Protein AF-A0A966CGJ9-F1 (afdb_monomer)

pLDDT: mean 94.25, std 6.6, range [60.47, 98.44]

Foldseek 3Di:
DDDDDDPPVCPPVCVLLVVVVVVCVVQPPHKDKDKDFPPPVVVVVSQVVQAKDFDDKAACPPVPRGIITMIIHDD

Mean predicted aligned error: 2.89 Å

Nearest PDB structures (foldseek):
  6ag5-assembly1_A  TM=9.242E-01  e=4.396E-04  Saccharolobus solfataricus P2
  6ag4-assembly1_A  TM=9.283E-01  e=7.956E-04  Saccharolobus solfataricus P2
  7rb3-assembly1_A  TM=8.835E-01  e=6.112E-04  Homo sapiens
  6ygd-assembly1_A  TM=8.740E-01  e=1.755E-03  Saccharomyces cerevisiae
  7mx2-assembly1_A  TM=8.794E-0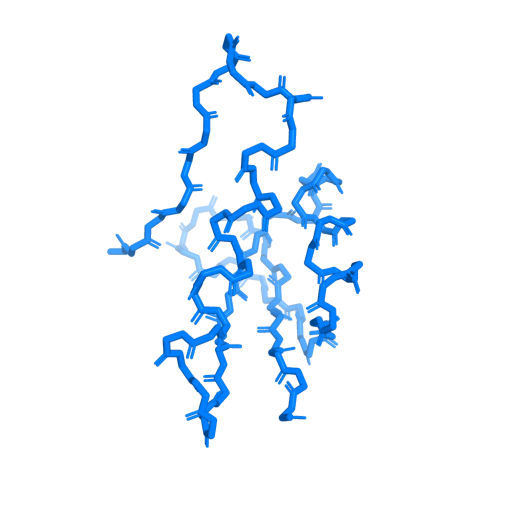1  e=5.382E-03  Homo sapiens

Secondary structure (DSSP, 8-state):
-------GGGTTSSHHHHHHHHHHHHTTTS--EEEE-TT-HHHHHHHHTTTEEEEEEETTTTSSS--EEEEEE--

Solvent-accessible surface area (backbone atoms only — not comparable to full-atom values): 4688 Å² total; per-residue (Å²): 137,90,84,90,82,71,60,77,95,53,51,97,70,56,54,70,58,55,52,52,52,51,50,53,63,75,37,64,97,53,77,51,74,52,71,46,49,80,84,43,57,69,59,52,55,53,41,48,77,68,50,30,44,81,76,48,80,36,74,38,70,81,74,76,78,45,52,30,37,31,34,36,41,66,127

Sequence (75 aa):
MKQIIVLPKYQGKGFGKVIVKKLLALAKGNNIYLHTHPKNIVAIILYLKNGFEITSWKENYYGDGEPRLIFRSNK

Structure (mmCIF, N/CA/C/O backbone):
data_AF-A0A966CGJ9-F1
#
_entry.id   AF-A0A966CGJ9-F1
#
loop_
_atom_site.group_PDB
_atom_site.id
_atom_site.type_symbol
_atom_site.label_atom_id
_atom_site.label_alt_id
_atom_site.label_comp_id
_atom_site.label_asym_id
_atom_site.label_entity_id
_atom_site.label_seq_id
_atom_site.pdbx_PDB_ins_code
_atom_site.Cartn_x
_atom_site.Cartn_y
_atom_site.Cartn_z
_atom_site.occupancy
_atom_site.B_iso_or_equiv
_atom_site.auth_seq_id
_atom_site.auth_comp_id
_atom_site.auth_asym_id
_atom_site.auth_atom_id
_atom_site.pdbx_PDB_mod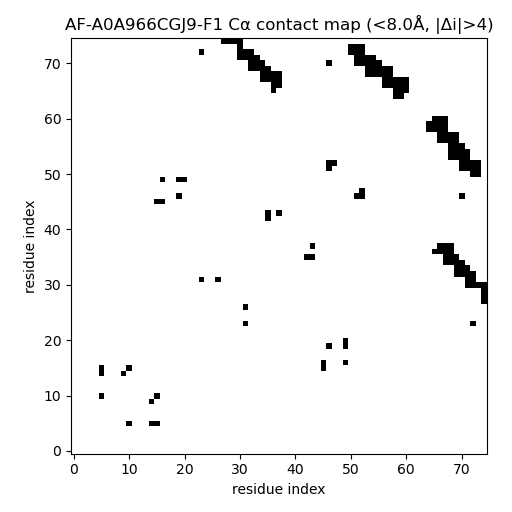el_num
ATOM 1 N N . MET A 1 1 ? 4.205 -17.499 -1.631 1.00 60.47 1 MET A N 1
ATOM 2 C CA . MET A 1 1 ? 3.947 -16.048 -1.461 1.00 60.47 1 MET A CA 1
ATOM 3 C C . MET A 1 1 ? 2.444 -15.811 -1.543 1.00 60.47 1 MET A C 1
ATOM 5 O O . MET A 1 1 ? 1.830 -16.370 -2.440 1.00 60.47 1 MET A O 1
ATOM 9 N N . LYS A 1 2 ? 1.837 -15.058 -0.617 1.00 83.19 2 LYS A N 1
ATOM 10 C CA . LYS A 1 2 ? 0.412 -14.680 -0.709 1.00 83.19 2 LYS A CA 1
ATOM 11 C C . LYS A 1 2 ? 0.317 -13.285 -1.328 1.00 83.19 2 LYS A C 1
ATOM 13 O O . LYS A 1 2 ? 1.077 -12.408 -0.930 1.00 83.19 2 LYS A O 1
ATOM 18 N N . GLN A 1 3 ? -0.571 -13.096 -2.301 1.00 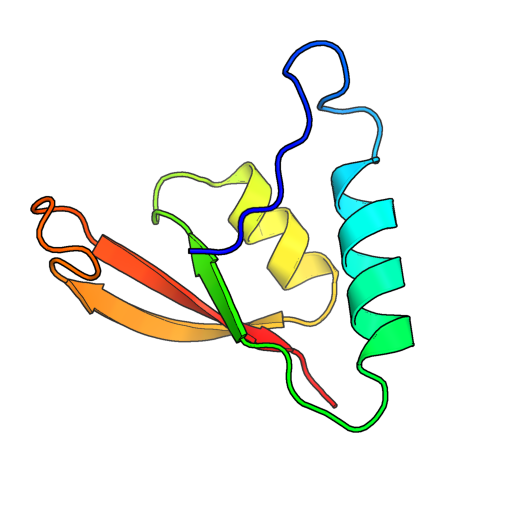89.88 3 GLN A N 1
ATOM 19 C CA . GLN A 1 3 ? -0.698 -11.851 -3.065 1.00 89.88 3 GLN A CA 1
ATOM 20 C C . GLN A 1 3 ? -2.140 -11.341 -3.035 1.00 89.88 3 GLN A C 1
ATOM 22 O O . GLN A 1 3 ? -3.084 -12.124 -2.945 1.00 89.88 3 GLN A O 1
ATOM 27 N N . ILE A 1 4 ? -2.302 -10.021 -3.131 1.00 90.12 4 ILE A N 1
ATOM 28 C CA . ILE A 1 4 ? -3.596 -9.359 -3.311 1.00 90.12 4 ILE A CA 1
ATOM 29 C C . ILE A 1 4 ? -3.576 -8.720 -4.692 1.00 90.12 4 ILE A C 1
ATOM 31 O O . ILE A 1 4 ? -2.734 -7.867 -4.966 1.00 90.12 4 ILE A O 1
ATOM 35 N N . ILE A 1 5 ? -4.503 -9.128 -5.556 1.00 93.75 5 ILE A N 1
ATOM 36 C CA . ILE A 1 5 ? -4.578 -8.643 -6.932 1.00 93.75 5 ILE A CA 1
ATOM 37 C C . ILE A 1 5 ? -6.020 -8.250 -7.233 1.00 93.75 5 ILE A C 1
ATOM 39 O O . ILE A 1 5 ? -6.956 -9.001 -6.971 1.00 93.75 5 ILE A O 1
ATOM 43 N N . VAL A 1 6 ? -6.189 -7.064 -7.812 1.00 94.81 6 VAL A N 1
ATOM 44 C CA . VAL A 1 6 ? -7.437 -6.643 -8.454 1.00 94.81 6 VAL A CA 1
ATOM 45 C C . VAL A 1 6 ? -7.169 -6.631 -9.952 1.00 94.81 6 VAL A C 1
ATOM 47 O O . VAL A 1 6 ? -6.256 -5.936 -10.399 1.00 94.81 6 VAL A O 1
ATOM 50 N N . LEU A 1 7 ? -7.937 -7.401 -10.729 1.00 96.38 7 LEU A N 1
ATOM 51 C CA . LEU A 1 7 ? -7.765 -7.446 -12.186 1.00 96.38 7 LEU A CA 1
ATOM 52 C C . LEU A 1 7 ? -7.902 -6.035 -12.788 1.00 96.38 7 LEU A C 1
ATOM 54 O O . LEU A 1 7 ? -8.758 -5.282 -12.315 1.00 96.38 7 LEU A O 1
ATOM 58 N N . PRO A 1 8 ? -7.148 -5.687 -13.851 1.00 96.44 8 PRO A N 1
ATOM 59 C CA . PRO A 1 8 ? -7.135 -4.335 -14.422 1.00 96.44 8 PRO A CA 1
ATOM 60 C C . PRO A 1 8 ? -8.528 -3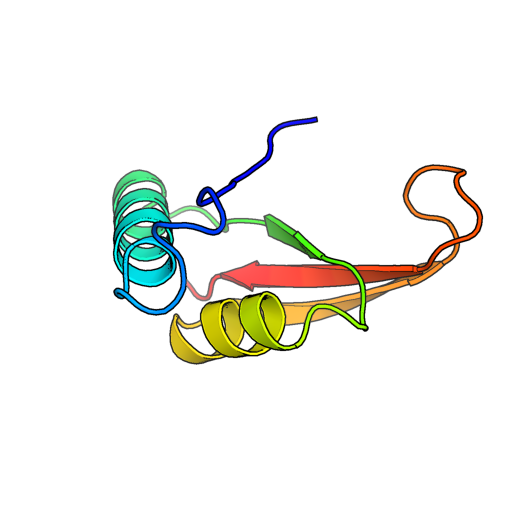.738 -14.679 1.00 96.44 8 PRO A C 1
ATOM 62 O O . PRO A 1 8 ? -8.801 -2.618 -14.259 1.00 96.44 8 PRO A O 1
ATOM 65 N N . LYS A 1 9 ? -9.467 -4.522 -15.231 1.00 97.69 9 LYS A N 1
ATOM 66 C CA . LYS A 1 9 ? -10.861 -4.098 -15.501 1.00 97.69 9 LYS A CA 1
ATOM 67 C C . LYS A 1 9 ? -11.689 -3.706 -14.258 1.00 97.69 9 LYS A C 1
ATOM 69 O O . LYS A 1 9 ? -12.769 -3.114 -14.376 1.00 97.69 9 LYS A O 1
ATOM 74 N N . TYR A 1 10 ? -11.204 -4.044 -13.064 1.00 96.81 10 TYR A N 1
ATOM 75 C CA . TYR A 1 10 ? -11.817 -3.702 -11.780 1.00 96.81 10 TYR A CA 1
ATOM 76 C C . TYR A 1 10 ? -10.984 -2.701 -10.963 1.00 96.81 10 TYR A C 1
ATOM 78 O O . TYR A 1 10 ? -11.419 -2.276 -9.895 1.00 96.81 10 TYR A O 1
AT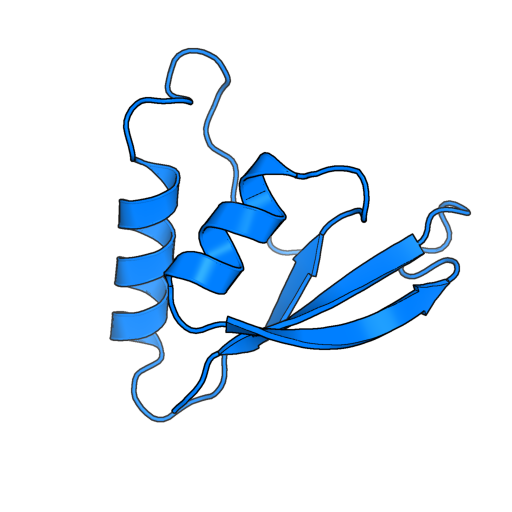OM 86 N N . GLN A 1 11 ? -9.807 -2.280 -11.426 1.00 95.25 11 GLN A N 1
ATOM 87 C CA . GLN A 1 11 ? -9.025 -1.255 -10.730 1.00 95.25 11 GLN A CA 1
ATOM 88 C C . GLN A 1 11 ? -9.705 0.123 -10.816 1.00 95.25 11 GLN A C 1
ATOM 90 O O . GLN A 1 11 ? -10.647 0.324 -11.579 1.00 95.25 11 GLN A O 1
ATOM 95 N N . GLY A 1 12 ? -9.305 1.061 -9.952 1.00 94.44 12 GLY A N 1
ATOM 96 C CA . GLY A 1 12 ? -9.925 2.394 -9.867 1.00 94.44 12 GLY A CA 1
ATOM 97 C C . GLY A 1 12 ? -11.334 2.429 -9.251 1.00 94.44 12 GLY A C 1
ATOM 98 O O . GLY A 1 12 ? -11.839 3.505 -8.962 1.00 94.44 12 GLY A O 1
ATOM 99 N N . LYS A 1 13 ? -11.950 1.271 -8.967 1.00 96.75 13 LYS A N 1
ATOM 100 C CA . LYS A 1 13 ? -13.322 1.151 -8.424 1.00 96.75 13 LYS A CA 1
ATOM 101 C C . LYS A 1 13 ? -13.388 0.941 -6.904 1.00 96.75 13 LYS A C 1
ATOM 103 O O . LYS A 1 13 ? -14.419 0.570 -6.361 1.00 96.75 13 LYS A O 1
ATOM 108 N N . GLY A 1 14 ? -12.268 1.109 -6.200 1.00 96.00 14 GLY A N 1
ATOM 109 C CA . GLY A 1 14 ? -12.210 0.989 -4.737 1.00 96.00 14 GLY A CA 1
ATOM 110 C C . GLY A 1 14 ? -12.097 -0.436 -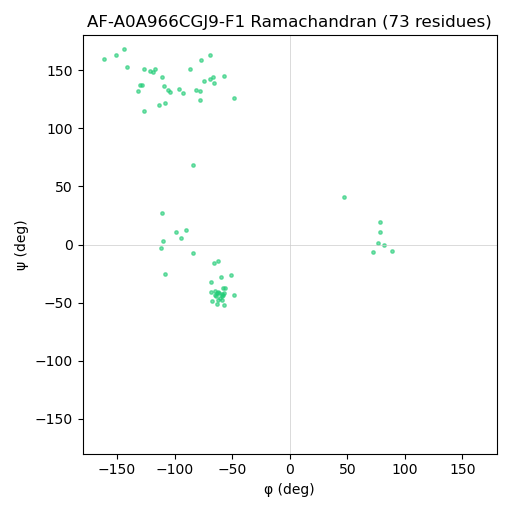4.171 1.00 96.00 14 GLY A C 1
ATOM 111 O O . GLY A 1 14 ? -11.953 -0.575 -2.957 1.00 96.00 14 GLY A O 1
ATOM 112 N N . PHE A 1 15 ? -12.068 -1.493 -4.993 1.00 97.50 15 PHE A N 1
ATOM 113 C CA . PHE A 1 15 ? -11.958 -2.877 -4.494 1.00 97.50 15 PHE A CA 1
ATOM 114 C C . PHE A 1 15 ? -10.708 -3.132 -3.645 1.00 97.50 15 PHE A C 1
ATOM 116 O O . PHE A 1 15 ? -10.802 -3.805 -2.623 1.00 97.50 15 PHE A O 1
ATOM 123 N N . GLY A 1 16 ? -9.561 -2.539 -3.996 1.00 96.06 16 GLY A N 1
ATOM 124 C CA . GLY A 1 16 ? -8.345 -2.650 -3.181 1.00 96.06 16 GLY A CA 1
ATOM 125 C C . GLY A 1 16 ? -8.555 -2.154 -1.744 1.00 96.06 16 GLY A C 1
ATOM 126 O O . GLY A 1 16 ? -8.157 -2.821 -0.794 1.00 96.06 16 GLY A O 1
ATOM 127 N N . LYS A 1 17 ? -9.277 -1.038 -1.570 1.00 96.38 17 LYS A N 1
ATOM 128 C CA . LYS A 1 17 ? -9.647 -0.498 -0.250 1.00 96.38 17 LYS A CA 1
ATOM 129 C C . LYS A 1 17 ? -10.572 -1.445 0.506 1.00 96.38 17 LYS A C 1
ATOM 131 O O . LYS A 1 17 ? -10.364 -1.660 1.695 1.00 96.38 17 LYS A O 1
ATOM 136 N N . VAL A 1 18 ? -11.567 -2.021 -0.170 1.00 97.25 18 VAL A N 1
ATOM 137 C CA . VAL A 1 18 ? -12.485 -2.993 0.447 1.00 97.25 18 VAL A CA 1
ATOM 138 C C . VAL A 1 18 ? -11.721 -4.220 0.946 1.00 97.25 18 VAL A C 1
ATOM 140 O O . VAL A 1 18 ? -11.921 -4.633 2.086 1.00 97.25 18 VAL A O 1
ATOM 143 N N . ILE A 1 19 ? -10.817 -4.767 0.130 1.00 95.75 19 ILE A N 1
ATOM 144 C CA . ILE A 1 19 ? -10.009 -5.938 0.492 1.00 95.75 19 ILE A CA 1
ATOM 145 C C . ILE A 1 19 ? -9.106 -5.625 1.690 1.00 95.75 19 ILE A C 1
ATOM 147 O O . ILE A 1 19 ? -9.155 -6.344 2.685 1.00 95.75 19 ILE A O 1
ATOM 151 N N . VAL A 1 20 ? -8.334 -4.532 1.636 1.00 95.06 20 VAL A N 1
ATOM 152 C CA . VAL A 1 20 ? -7.422 -4.141 2.727 1.00 95.06 20 VAL A CA 1
ATOM 153 C C . VAL A 1 20 ? -8.179 -3.931 4.038 1.00 95.06 20 VAL A C 1
ATOM 155 O O . VAL A 1 20 ? -7.765 -4.454 5.069 1.00 95.06 20 VAL A O 1
ATOM 158 N N . LYS A 1 21 ? -9.326 -3.241 4.010 1.00 94.75 21 LYS A N 1
ATOM 159 C CA . LYS A 1 21 ? -10.149 -3.040 5.212 1.00 94.75 21 LYS A CA 1
ATOM 160 C C . LYS A 1 21 ? -10.676 -4.347 5.797 1.00 94.75 21 LYS A C 1
ATOM 162 O O . LYS A 1 21 ? -10.672 -4.504 7.014 1.00 94.75 21 LYS A O 1
ATOM 167 N N . LYS A 1 22 ? -11.110 -5.288 4.951 1.00 94.81 22 LYS A N 1
ATOM 168 C CA . LYS A 1 22 ? -11.539 -6.615 5.415 1.00 94.81 22 LYS A CA 1
ATOM 169 C C . LYS A 1 22 ? -10.387 -7.378 6.065 1.00 94.81 22 LYS A C 1
ATOM 171 O O . LYS A 1 22 ? -10.588 -7.969 7.118 1.00 94.81 22 LYS A O 1
ATOM 176 N N . LEU A 1 23 ? -9.187 -7.326 5.487 1.00 92.31 23 LEU A N 1
ATOM 177 C CA . LEU A 1 23 ? -8.007 -7.972 6.068 1.00 92.31 23 LEU A CA 1
ATOM 178 C C . LEU A 1 23 ? -7.628 -7.367 7.422 1.00 92.31 23 LEU A C 1
ATOM 180 O O . LEU A 1 23 ? -7.403 -8.117 8.364 1.00 92.31 23 LEU A O 1
ATOM 184 N N . LEU A 1 24 ? -7.627 -6.037 7.542 1.00 92.81 24 LEU A N 1
ATOM 185 C CA . LEU A 1 24 ? -7.395 -5.351 8.818 1.00 92.81 24 LEU A CA 1
ATOM 186 C C . LEU A 1 24 ? -8.428 -5.752 9.880 1.00 92.81 24 LEU A C 1
ATOM 188 O O . LEU A 1 24 ? -8.062 -6.021 11.019 1.00 92.81 24 LEU A O 1
ATOM 192 N N . ALA A 1 25 ? -9.706 -5.847 9.504 1.00 93.62 25 ALA A N 1
ATOM 193 C CA . ALA A 1 25 ? -10.758 -6.281 10.421 1.00 93.62 25 ALA A CA 1
ATOM 194 C C . ALA A 1 25 ? -10.573 -7.738 10.880 1.00 93.62 25 ALA A C 1
ATOM 196 O O . ALA A 1 25 ? -10.767 -8.035 12.056 1.00 93.62 25 ALA A O 1
ATOM 197 N N . LEU A 1 26 ? -10.169 -8.635 9.973 1.00 92.56 26 LEU A N 1
ATOM 198 C CA . LEU A 1 26 ? -9.880 -10.037 10.297 1.00 92.56 26 LEU A CA 1
ATOM 199 C C . LEU A 1 26 ? -8.631 -10.193 11.171 1.00 92.56 26 LEU A C 1
ATOM 201 O O . LEU A 1 26 ? -8.568 -11.102 11.991 1.00 92.56 26 LEU A O 1
ATOM 205 N N . ALA A 1 27 ? -7.646 -9.313 11.008 1.00 90.62 27 ALA A N 1
ATOM 206 C CA . ALA A 1 27 ? -6.407 -9.332 11.774 1.00 90.62 27 ALA A CA 1
ATOM 207 C C . ALA A 1 27 ? -6.474 -8.501 13.064 1.00 90.62 27 ALA A C 1
ATOM 209 O O . ALA A 1 27 ? -5.429 -8.244 13.656 1.00 90.62 27 ALA A O 1
ATOM 210 N N . LYS A 1 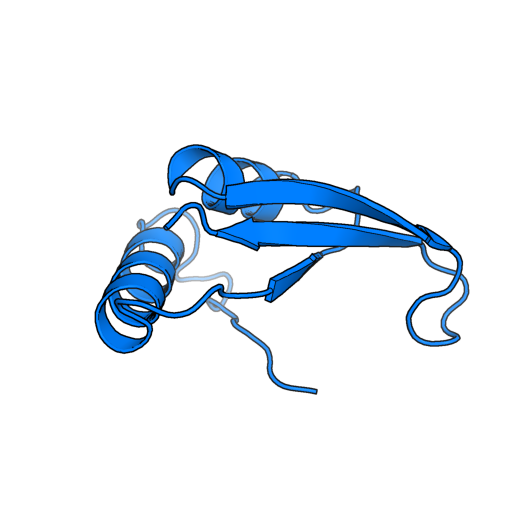28 ? -7.661 -8.058 13.506 1.00 87.75 28 LYS A N 1
ATOM 211 C CA . LYS A 1 28 ? -7.817 -7.176 14.673 1.00 87.75 28 LYS A CA 1
ATOM 212 C C . LYS A 1 28 ? -7.016 -7.696 15.877 1.00 87.75 28 LYS A C 1
ATOM 214 O O . LYS A 1 28 ? -7.154 -8.852 16.269 1.00 87.75 28 LYS A O 1
ATOM 219 N N . GLY A 1 29 ? -6.168 -6.835 16.444 1.00 86.50 29 GLY A N 1
ATOM 220 C CA . GLY A 1 29 ? -5.253 -7.176 17.544 1.00 86.50 29 GLY A CA 1
ATOM 221 C C . GLY A 1 29 ? -3.881 -7.717 17.113 1.00 86.50 29 GLY A C 1
ATOM 222 O O . GLY A 1 29 ? -3.008 -7.878 17.962 1.00 86.50 29 GLY A O 1
ATOM 223 N N . ASN A 1 30 ? -3.655 -7.942 15.816 1.00 90.44 30 ASN A N 1
ATOM 224 C CA . ASN A 1 30 ? -2.387 -8.391 15.245 1.00 90.44 30 ASN A CA 1
ATOM 225 C C . ASN A 1 30 ? -1.869 -7.394 14.201 1.00 90.44 30 ASN A C 1
ATOM 227 O O . ASN A 1 30 ? -2.636 -6.758 13.482 1.00 90.44 30 ASN A O 1
ATOM 231 N N . ASN A 1 31 ? -0.546 -7.300 14.074 1.00 90.50 31 ASN A N 1
ATOM 232 C CA . ASN A 1 31 ? 0.072 -6.493 13.026 1.00 90.50 31 ASN A CA 1
ATOM 233 C C . ASN A 1 31 ? 0.019 -7.241 11.687 1.00 90.50 31 ASN A C 1
ATOM 235 O O . ASN A 1 31 ? 0.442 -8.396 11.598 1.00 90.50 31 ASN A O 1
ATOM 239 N N . ILE A 1 32 ? -0.416 -6.562 10.626 1.00 93.81 32 ILE A N 1
ATOM 240 C CA . ILE A 1 32 ? -0.265 -7.032 9.248 1.00 93.81 32 ILE A CA 1
ATOM 241 C C . ILE A 1 32 ? 1.026 -6.458 8.677 1.00 93.81 32 ILE A C 1
ATOM 243 O O . ILE A 1 32 ? 1.242 -5.247 8.713 1.00 93.81 32 ILE A O 1
ATOM 247 N N . TYR A 1 33 ? 1.839 -7.328 8.081 1.00 94.56 33 TYR A N 1
ATOM 248 C CA . TYR A 1 33 ? 2.987 -6.937 7.276 1.00 94.56 33 TYR A CA 1
ATOM 249 C C . TYR A 1 33 ? 2.719 -7.230 5.811 1.00 94.56 33 TYR A C 1
ATOM 251 O O . TYR A 1 33 ? 2.219 -8.299 5.454 1.00 94.56 33 TYR A O 1
ATOM 259 N N . LEU A 1 34 ? 3.079 -6.283 4.958 1.00 95.50 34 LEU A N 1
ATOM 260 C CA . LEU A 1 34 ? 2.981 -6.443 3.515 1.00 95.50 34 LEU A CA 1
ATOM 261 C C . LEU A 1 34 ? 4.153 -5.756 2.831 1.00 95.50 34 LEU A C 1
ATOM 263 O O . LEU A 1 34 ? 4.902 -4.999 3.446 1.00 95.50 34 LEU A O 1
ATOM 267 N N . HIS A 1 35 ? 4.312 -6.030 1.547 1.00 96.81 35 HIS A N 1
ATOM 268 C CA . HIS A 1 35 ? 5.375 -5.453 0.748 1.00 96.81 35 HIS A CA 1
ATOM 269 C C . HIS A 1 35 ? 4.879 -5.123 -0.652 1.00 96.81 35 HIS A C 1
ATOM 271 O O . HIS A 1 35 ? 3.950 -5.746 -1.168 1.00 96.81 35 HIS A O 1
ATOM 277 N N . THR A 1 36 ? 5.507 -4.135 -1.277 1.00 97.38 36 THR A N 1
ATOM 278 C CA . THR A 1 36 ? 5.274 -3.811 -2.685 1.00 97.38 36 THR A CA 1
ATOM 279 C C . THR A 1 36 ? 6.527 -3.204 -3.301 1.00 97.38 36 THR A C 1
ATOM 281 O O . THR A 1 36 ? 7.440 -2.776 -2.594 1.00 97.38 36 THR A O 1
ATOM 284 N N . HIS A 1 37 ? 6.589 -3.181 -4.627 1.00 97.62 37 HIS A N 1
ATOM 285 C CA . HIS A 1 37 ? 7.653 -2.490 -5.344 1.00 97.62 37 HIS A CA 1
ATOM 286 C C . HIS A 1 37 ? 7.547 -0.971 -5.099 1.00 97.62 37 HIS A C 1
ATOM 288 O O . HIS A 1 37 ? 6.436 -0.436 -5.171 1.00 97.62 37 HIS A O 1
ATOM 294 N N . PRO A 1 38 ? 8.667 -0.247 -4.898 1.00 98.00 38 PRO A N 1
ATOM 295 C CA . PRO A 1 38 ? 8.678 1.217 -4.791 1.00 98.00 38 PRO A CA 1
ATOM 296 C C . PRO A 1 38 ? 7.966 1.979 -5.924 1.00 98.00 38 PRO A C 1
ATOM 298 O O . PRO A 1 38 ? 7.471 3.078 -5.706 1.00 98.00 38 PRO A O 1
ATOM 301 N N . LYS A 1 39 ? 7.869 1.398 -7.128 1.00 98.06 39 LYS A N 1
ATOM 302 C CA . LYS A 1 39 ? 7.188 1.999 -8.286 1.00 98.06 39 LYS A CA 1
ATOM 303 C C . LYS A 1 39 ? 5.673 1.755 -8.292 1.00 98.06 39 LYS A C 1
ATOM 305 O O . LYS A 1 39 ? 4.960 2.327 -9.110 1.00 98.06 39 LYS A O 1
ATOM 310 N N . ASN A 1 40 ? 5.145 0.933 -7.382 1.00 97.06 40 ASN A N 1
ATOM 311 C CA . ASN A 1 40 ? 3.712 0.658 -7.283 1.00 97.06 40 ASN A CA 1
ATOM 312 C C . ASN A 1 40 ? 2.999 1.738 -6.453 1.00 97.06 40 ASN A C 1
ATOM 314 O O . ASN A 1 40 ? 2.512 1.490 -5.346 1.00 97.06 40 ASN A O 1
ATOM 318 N N . ILE A 1 41 ? 2.943 2.948 -7.011 1.00 97.31 41 ILE A N 1
ATOM 319 C CA . ILE A 1 41 ? 2.391 4.143 -6.356 1.00 97.31 41 ILE A CA 1
ATOM 320 C C . ILE A 1 41 ? 0.943 3.924 -5.897 1.00 97.31 41 ILE A C 1
ATOM 322 O O . ILE A 1 41 ? 0.563 4.352 -4.808 1.00 97.31 41 ILE A O 1
ATOM 326 N N . VAL A 1 42 ? 0.144 3.190 -6.679 1.00 96.00 42 VAL A N 1
ATOM 327 C CA . VAL A 1 42 ? -1.255 2.881 -6.345 1.00 96.00 42 VAL A CA 1
ATOM 328 C C . VAL A 1 42 ? -1.351 2.070 -5.051 1.00 96.00 42 VAL A C 1
ATOM 330 O O . VAL A 1 42 ? -2.141 2.418 -4.171 1.00 96.00 42 VAL A O 1
ATOM 333 N N . ALA A 1 43 ? -0.542 1.016 -4.904 1.00 96.94 43 ALA A N 1
ATOM 334 C CA . ALA A 1 43 ? -0.526 0.211 -3.685 1.00 96.94 43 ALA A CA 1
ATOM 335 C C . ALA A 1 43 ? 0.038 0.994 -2.492 1.00 96.94 43 ALA A C 1
ATOM 337 O O . ALA A 1 43 ? -0.537 0.940 -1.410 1.00 96.94 43 ALA A O 1
ATOM 338 N N . ILE A 1 44 ? 1.105 1.774 -2.695 1.00 98.19 44 ILE A N 1
ATOM 339 C CA . ILE A 1 44 ? 1.710 2.610 -1.646 1.00 98.19 44 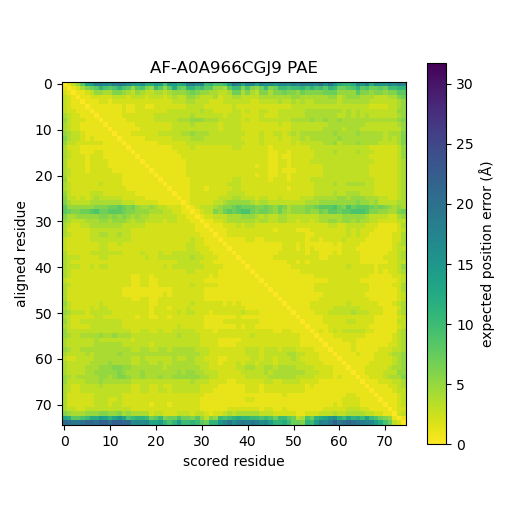ILE A CA 1
ATOM 340 C C . ILE A 1 44 ? 0.669 3.577 -1.069 1.00 98.19 44 ILE A C 1
ATOM 342 O O . ILE A 1 44 ? 0.428 3.580 0.138 1.00 98.19 44 ILE A O 1
ATOM 346 N N . ILE A 1 45 ? -0.017 4.338 -1.928 1.00 97.31 45 ILE A N 1
ATOM 347 C CA . ILE A 1 45 ? -1.071 5.270 -1.503 1.00 97.31 45 ILE A CA 1
ATOM 348 C C . ILE A 1 45 ? -2.216 4.521 -0.815 1.00 97.31 45 ILE A C 1
ATOM 350 O O . ILE A 1 45 ? -2.742 4.995 0.194 1.00 97.31 45 ILE A O 1
ATOM 354 N N . LEU A 1 46 ? -2.616 3.359 -1.342 1.00 96.94 46 LEU A N 1
ATOM 355 C CA . LEU A 1 46 ? -3.662 2.537 -0.741 1.00 96.94 46 LEU A CA 1
ATOM 356 C C . LEU A 1 46 ? -3.301 2.128 0.692 1.00 96.94 46 LEU A C 1
ATOM 358 O O . LEU A 1 46 ? -4.142 2.270 1.580 1.00 96.94 46 LEU A O 1
ATOM 362 N N . TYR A 1 47 ? -2.086 1.636 0.926 1.00 96.94 47 TYR A N 1
ATOM 363 C CA . TYR A 1 47 ? -1.656 1.182 2.247 1.00 96.94 47 TYR A CA 1
ATOM 364 C C . TYR A 1 47 ? -1.544 2.347 3.232 1.00 96.94 47 TYR A C 1
ATOM 366 O O . TYR A 1 47 ? -2.162 2.292 4.295 1.00 96.94 47 TYR A O 1
ATOM 374 N N . LEU A 1 48 ? -0.880 3.442 2.849 1.00 97.00 48 LEU A N 1
ATOM 375 C CA . LEU A 1 48 ? -0.747 4.632 3.701 1.00 97.00 48 LEU A CA 1
ATOM 376 C C . LEU A 1 48 ? -2.118 5.208 4.101 1.00 97.00 48 LEU A C 1
ATOM 378 O O . LEU A 1 48 ? -2.368 5.482 5.273 1.00 97.00 48 LEU A O 1
ATOM 382 N N . LYS A 1 49 ? -3.068 5.300 3.157 1.00 96.06 49 LYS A N 1
ATOM 383 C CA . LYS A 1 49 ? -4.441 5.772 3.439 1.00 96.06 49 LYS A CA 1
ATOM 384 C C . LYS A 1 49 ? -5.251 4.849 4.353 1.00 96.06 49 LYS A C 1
ATOM 386 O O . LYS A 1 49 ? -6.306 5.262 4.830 1.00 96.06 49 LYS A O 1
ATOM 391 N N . ASN A 1 50 ? -4.822 3.604 4.555 1.00 94.50 50 ASN A N 1
ATOM 392 C CA . ASN A 1 50 ? -5.496 2.642 5.430 1.00 94.50 50 ASN A CA 1
ATOM 393 C C . ASN A 1 50 ? -4.673 2.336 6.692 1.00 94.50 50 ASN A C 1
ATOM 395 O O . ASN A 1 50 ? -4.823 1.261 7.262 1.00 94.50 50 ASN A O 1
ATOM 399 N N . GLY A 1 51 ? -3.834 3.280 7.137 1.00 93.94 51 GLY A N 1
ATOM 400 C CA . GLY A 1 51 ? -3.172 3.204 8.442 1.00 93.94 51 GLY A CA 1
ATOM 401 C C . GLY A 1 51 ? -1.967 2.271 8.484 1.00 93.94 51 GLY A C 1
ATOM 402 O O . GLY A 1 51 ? -1.575 1.833 9.563 1.00 93.94 51 GLY A O 1
ATOM 403 N N . PHE A 1 52 ? -1.392 1.948 7.325 1.00 96.62 52 PHE A N 1
ATOM 404 C CA . PHE A 1 52 ? -0.074 1.334 7.278 1.00 96.62 52 PHE A CA 1
ATOM 405 C C . PHE A 1 52 ? 1.016 2.401 7.289 1.00 96.62 52 PHE A C 1
ATOM 407 O O . PHE A 1 52 ? 0.851 3.485 6.733 1.00 96.62 52 PHE A O 1
ATOM 414 N N . GLU A 1 53 ? 2.163 2.036 7.834 1.00 97.25 53 GLU A N 1
ATOM 415 C CA . GLU A 1 53 ? 3.401 2.808 7.813 1.00 97.25 53 GLU A CA 1
ATOM 416 C C . GLU A 1 53 ? 4.499 2.028 7.084 1.00 97.25 53 GLU A C 1
ATOM 418 O O . GLU A 1 53 ? 4.530 0.795 7.117 1.00 97.25 53 GLU A O 1
ATOM 423 N N . ILE A 1 54 ? 5.404 2.743 6.414 1.00 97.94 54 ILE A N 1
ATOM 424 C CA . ILE A 1 54 ? 6.603 2.147 5.815 1.00 97.94 54 ILE A CA 1
ATOM 425 C C . ILE A 1 54 ? 7.610 1.915 6.939 1.00 97.94 54 ILE A C 1
ATOM 427 O O . ILE A 1 54 ? 7.983 2.850 7.638 1.00 97.94 54 ILE A O 1
ATOM 431 N N . THR A 1 55 ? 8.067 0.676 7.096 1.00 98.00 55 THR A N 1
ATOM 432 C CA . THR A 1 55 ? 8.998 0.291 8.171 1.00 98.00 55 THR A CA 1
ATOM 433 C C . THR A 1 55 ? 10.402 -0.010 7.671 1.00 98.00 55 THR A C 1
ATOM 435 O O . THR A 1 55 ? 11.354 0.089 8.436 1.00 98.00 55 THR A O 1
ATOM 438 N N . SER A 1 56 ? 10.557 -0.409 6.406 1.00 97.94 56 SER A N 1
ATOM 439 C CA . SER A 1 56 ? 11.880 -0.657 5.829 1.00 97.94 56 SER A CA 1
ATOM 440 C C . SER A 1 56 ? 11.872 -0.654 4.305 1.00 97.94 56 SER A C 1
ATOM 442 O O . SER A 1 56 ? 10.842 -0.866 3.657 1.00 97.94 56 SER A O 1
ATOM 444 N N . TRP A 1 57 ? 13.065 -0.450 3.756 1.00 98.12 57 TRP A N 1
ATOM 445 C CA . TRP A 1 57 ? 13.427 -0.724 2.374 1.00 98.12 57 TRP A CA 1
ATOM 446 C C . TRP A 1 57 ? 14.292 -1.986 2.342 1.00 98.12 57 TRP A C 1
ATOM 448 O O . TRP A 1 57 ? 15.214 -2.116 3.148 1.00 98.12 57 TRP A O 1
ATOM 458 N N . LYS A 1 58 ? 13.997 -2.924 1.440 1.00 98.00 58 LYS A N 1
ATOM 459 C CA . LYS A 1 58 ? 14.781 -4.153 1.274 1.00 98.00 58 LYS A CA 1
ATOM 460 C C . LYS A 1 58 ? 15.202 -4.327 -0.173 1.00 98.00 58 LYS A C 1
ATOM 462 O O . LYS A 1 58 ? 14.348 -4.540 -1.031 1.00 98.00 58 LYS A O 1
ATOM 467 N N . GLU A 1 59 ? 16.507 -4.269 -0.408 1.00 98.00 59 GLU A N 1
ATOM 468 C CA . GLU A 1 59 ? 17.100 -4.634 -1.692 1.00 98.00 59 GLU A CA 1
ATOM 469 C C . GLU A 1 59 ? 16.931 -6.125 -1.963 1.00 98.00 59 GLU A C 1
ATOM 471 O O . GLU A 1 59 ? 16.990 -6.939 -1.038 1.00 98.00 59 GLU A O 1
ATOM 476 N N . ASN A 1 60 ? 16.716 -6.469 -3.234 1.00 96.12 60 ASN A N 1
ATOM 477 C CA . ASN A 1 60 ? 16.663 -7.843 -3.728 1.00 96.12 60 ASN A CA 1
ATOM 478 C C . ASN A 1 60 ? 15.790 -8.796 -2.874 1.00 96.12 60 ASN A C 1
ATOM 480 O O . ASN A 1 60 ? 16.164 -9.939 -2.605 1.00 96.12 60 ASN A O 1
ATOM 484 N N . TYR A 1 61 ? 14.625 -8.323 -2.408 1.00 94.81 61 TYR A N 1
ATOM 485 C CA . TYR A 1 61 ? 13.817 -9.026 -1.396 1.00 94.81 61 TYR A CA 1
ATOM 486 C C . TYR A 1 61 ? 13.364 -10.429 -1.831 1.00 94.81 61 TYR A C 1
ATOM 488 O O . TYR A 1 61 ? 13.148 -11.293 -0.981 1.00 94.81 61 TYR A O 1
ATOM 496 N N . TYR A 1 62 ? 13.216 -10.663 -3.138 1.00 93.62 62 TYR A N 1
ATOM 497 C CA . TYR A 1 62 ? 12.859 -11.972 -3.689 1.00 93.62 62 TYR A CA 1
ATOM 498 C C . TYR A 1 62 ? 13.986 -12.665 -4.461 1.00 93.62 62 TYR A C 1
ATOM 500 O O . TYR A 1 62 ? 13.740 -13.729 -5.022 1.00 93.62 62 TYR A O 1
ATOM 508 N N . GLY A 1 63 ? 15.189 -12.091 -4.527 1.00 96.06 63 GLY A N 1
ATOM 509 C CA . GLY A 1 63 ? 16.238 -12.607 -5.411 1.00 96.06 63 GLY A CA 1
ATOM 510 C C . GLY A 1 63 ? 16.071 -12.207 -6.886 1.00 96.06 63 GLY A C 1
ATOM 511 O O . GLY A 1 63 ? 16.767 -12.756 -7.732 1.00 96.06 63 GLY A O 1
ATOM 512 N N . ASP A 1 64 ? 15.155 -11.283 -7.204 1.00 95.75 64 ASP A N 1
ATOM 513 C CA . ASP A 1 64 ? 14.846 -10.809 -8.563 1.00 95.75 64 ASP A CA 1
ATOM 514 C C . ASP A 1 64 ? 15.613 -9.537 -8.973 1.00 95.75 64 ASP A C 1
ATOM 516 O O . ASP A 1 64 ? 15.357 -8.975 -10.034 1.00 95.75 64 ASP A O 1
ATOM 520 N N . GLY A 1 65 ? 16.543 -9.070 -8.139 1.00 97.25 65 GLY A N 1
ATOM 521 C CA . GLY A 1 65 ? 17.300 -7.834 -8.342 1.00 97.25 65 GLY A CA 1
ATOM 522 C C . GLY A 1 65 ? 16.516 -6.557 -8.029 1.00 97.25 65 GLY A C 1
ATOM 523 O O . GLY A 1 65 ? 17.072 -5.471 -8.166 1.00 97.25 65 GLY A O 1
ATOM 524 N N . GLU A 1 66 ? 15.259 -6.658 -7.582 1.00 97.12 66 GLU A N 1
ATOM 525 C CA . GLU A 1 66 ? 14.383 -5.501 -7.385 1.00 97.12 66 GLU A CA 1
ATOM 526 C C . GLU A 1 66 ? 14.092 -5.232 -5.893 1.00 97.12 66 GLU A C 1
ATOM 528 O O . GLU A 1 66 ? 13.894 -6.159 -5.092 1.00 97.12 66 GLU A O 1
ATOM 533 N N . PRO A 1 67 ? 13.986 -3.957 -5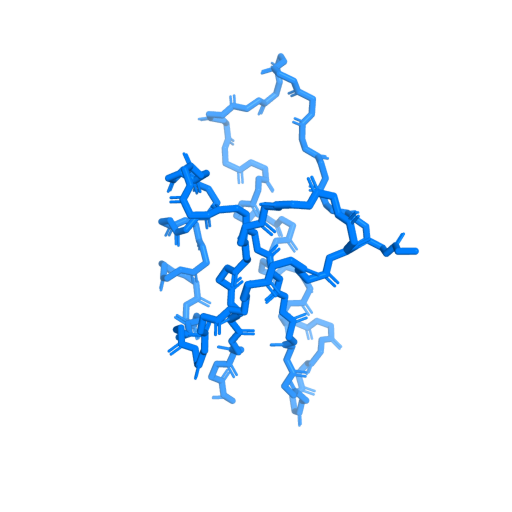.481 1.00 98.12 67 PRO A N 1
ATOM 534 C CA . PRO A 1 67 ? 13.714 -3.595 -4.098 1.00 98.12 67 PRO A CA 1
ATOM 535 C C . PRO A 1 67 ? 12.240 -3.775 -3.721 1.00 98.12 67 PRO A C 1
ATOM 537 O O . PRO A 1 67 ? 11.328 -3.739 -4.560 1.00 98.12 67 PRO A O 1
ATOM 540 N N . ARG A 1 68 ? 11.967 -3.892 -2.420 1.00 97.94 68 ARG A N 1
ATOM 541 C CA . ARG A 1 68 ? 10.614 -3.840 -1.849 1.00 97.94 68 ARG A CA 1
ATOM 542 C C . ARG A 1 68 ? 10.544 -2.861 -0.686 1.00 97.94 68 ARG A C 1
ATOM 544 O O . ARG A 1 68 ? 11.398 -2.853 0.196 1.00 97.94 68 ARG A O 1
ATOM 551 N N . LEU A 1 69 ? 9.467 -2.083 -0.663 1.00 98.44 69 LEU A N 1
ATOM 552 C CA . LEU A 1 69 ? 9.029 -1.367 0.529 1.00 98.44 69 LEU A CA 1
ATOM 553 C C . LEU A 1 69 ? 8.251 -2.329 1.416 1.00 98.44 69 LEU A C 1
ATOM 555 O O . LEU A 1 69 ? 7.362 -3.029 0.924 1.00 98.44 69 LEU A O 1
ATOM 559 N N . ILE A 1 70 ? 8.559 -2.333 2.708 1.00 98.00 70 ILE A N 1
ATOM 560 C CA . ILE A 1 70 ? 7.854 -3.120 3.718 1.00 98.00 70 ILE A CA 1
ATOM 561 C C . ILE A 1 70 ? 6.952 -2.195 4.526 1.00 98.00 70 ILE A C 1
ATOM 563 O O . ILE A 1 70 ? 7.395 -1.162 5.030 1.00 98.00 70 ILE A O 1
ATOM 567 N N . PHE A 1 71 ? 5.700 -2.601 4.692 1.00 97.62 71 PHE A N 1
ATOM 568 C CA . PHE A 1 71 ? 4.692 -1.871 5.445 1.00 97.62 71 PHE A CA 1
ATOM 569 C C . PHE A 1 71 ? 4.228 -2.672 6.655 1.00 97.62 71 PHE A C 1
ATOM 571 O O . PHE A 1 71 ? 4.196 -3.905 6.610 1.00 97.62 71 PHE A O 1
ATOM 578 N N . ARG A 1 72 ? 3.804 -1.960 7.698 1.00 96.81 72 ARG A N 1
ATOM 579 C CA . ARG A 1 72 ? 3.172 -2.510 8.901 1.00 96.81 72 ARG A CA 1
ATOM 580 C C . ARG A 1 72 ? 1.863 -1.771 9.172 1.00 96.81 72 ARG A C 1
ATOM 582 O O . ARG A 1 72 ? 1.832 -0.556 9.025 1.00 96.81 72 ARG A O 1
ATOM 589 N N . SER A 1 73 ? 0.793 -2.476 9.535 1.00 94.44 73 SER A N 1
ATOM 590 C CA . SER A 1 73 ? -0.448 -1.833 9.990 1.00 94.44 73 SER A CA 1
ATOM 591 C C . SER A 1 73 ? -0.296 -1.284 11.408 1.00 94.44 73 SER A C 1
ATOM 593 O O . SER A 1 73 ? 0.260 -1.967 12.272 1.00 94.44 73 SER A O 1
ATOM 595 N N . ASN A 1 74 ? -0.857 -0.106 11.667 1.00 78.00 74 ASN A N 1
ATOM 596 C CA . ASN A 1 74 ? -1.027 0.390 13.031 1.00 78.00 74 ASN A CA 1
ATOM 597 C C . ASN A 1 74 ? -2.083 -0.453 13.768 1.00 78.00 74 ASN A C 1
ATOM 599 O O . ASN A 1 74 ? -3.045 -0.914 13.147 1.00 78.00 74 ASN A O 1
ATOM 603 N N . LYS A 1 75 ? -1.849 -0.701 15.063 1.00 60.47 75 LYS A N 1
ATOM 604 C CA . LYS A 1 75 ? -2.767 -1.441 15.944 1.00 60.47 75 LYS A CA 1
ATOM 605 C C . LYS A 1 75 ? -4.083 -0.700 16.148 1.00 60.47 75 LYS A C 1
ATOM 607 O O . LYS A 1 75 ? -4.033 0.545 16.248 1.00 60.47 75 LYS A O 1
#

Radius of gyration: 12.6 Å; Cα contacts (8 Å, |Δi|>4): 91; chains: 1; bounding box: 31×22×33 Å